Protein AF-A0A0K0FET6-F1 (afdb_monomer)

Structure (mmCIF, N/CA/C/O backbone):
data_AF-A0A0K0FET6-F1
#
_entry.id   AF-A0A0K0FET6-F1
#
loop_
_atom_site.group_PDB
_atom_site.id
_atom_site.type_symbol
_atom_site.label_atom_id
_atom_site.label_alt_id
_atom_site.label_comp_id
_atom_site.label_asym_id
_atom_site.label_entity_id
_atom_site.label_seq_id
_atom_site.pdbx_PDB_ins_code
_atom_site.Cartn_x
_atom_site.Cartn_y
_atom_site.Cartn_z
_atom_site.occupancy
_atom_site.B_iso_or_equiv
_atom_site.auth_seq_id
_atom_site.auth_comp_id
_atom_site.auth_asym_id
_atom_site.auth_atom_id
_atom_site.pdbx_PDB_model_num
ATOM 1 N N . MET A 1 1 ? -28.491 25.510 7.203 1.00 40.69 1 MET A N 1
ATOM 2 C CA . MET A 1 1 ? -29.271 24.630 6.302 1.00 40.69 1 MET A CA 1
ATOM 3 C C . MET A 1 1 ? -28.324 24.218 5.177 1.00 40.69 1 MET A C 1
ATOM 5 O O . MET A 1 1 ? -27.904 25.098 4.454 1.00 40.69 1 MET A O 1
ATOM 9 N N . ASN A 1 2 ? -27.796 22.998 5.052 1.00 35.91 2 ASN A N 1
ATOM 10 C CA . ASN A 1 2 ? -28.410 21.696 5.279 1.00 35.91 2 ASN A CA 1
ATOM 11 C C . ASN A 1 2 ? -27.418 20.636 5.779 1.00 35.91 2 ASN A C 1
ATOM 13 O O . ASN A 1 2 ? -26.260 20.576 5.383 1.00 35.91 2 ASN A O 1
ATOM 17 N N . ASN A 1 3 ? -27.977 19.806 6.649 1.00 47.28 3 ASN A N 1
ATOM 18 C CA . ASN A 1 3 ? -27.549 18.499 7.105 1.00 47.28 3 ASN A CA 1
ATOM 19 C C . ASN A 1 3 ? -26.937 17.615 5.996 1.00 47.28 3 ASN A C 1
ATOM 21 O O . ASN A 1 3 ? -27.607 17.340 5.003 1.00 47.28 3 ASN A O 1
ATOM 25 N N . SER A 1 4 ? -25.728 17.089 6.218 1.00 45.22 4 SER A N 1
ATOM 26 C CA . SER A 1 4 ? -25.387 15.759 5.710 1.00 45.22 4 SER A CA 1
ATOM 27 C C . SER A 1 4 ? -24.580 14.999 6.756 1.00 45.22 4 SER A C 1
ATOM 29 O O . SER A 1 4 ? -23.415 15.274 7.045 1.00 45.22 4 SER A O 1
ATOM 31 N N . ASN A 1 5 ? -25.297 14.081 7.387 1.00 49.12 5 ASN A N 1
ATOM 32 C CA . ASN A 1 5 ? -24.867 13.112 8.376 1.00 49.12 5 ASN A CA 1
ATOM 33 C C . ASN A 1 5 ? -23.664 12.282 7.885 1.00 49.12 5 ASN A C 1
ATOM 35 O O . ASN A 1 5 ? -23.837 11.186 7.355 1.00 49.12 5 ASN A O 1
ATOM 39 N N . ASN A 1 6 ? -22.431 12.721 8.133 1.00 52.19 6 ASN A N 1
ATOM 40 C CA . ASN A 1 6 ? -21.245 11.898 7.861 1.00 52.19 6 ASN A CA 1
ATOM 41 C C . ASN A 1 6 ? -20.971 10.920 9.015 1.00 52.19 6 ASN A C 1
ATOM 43 O O . ASN A 1 6 ? -19.878 10.868 9.566 1.00 52.19 6 ASN A O 1
ATOM 47 N N . ASN A 1 7 ? -21.983 10.144 9.398 1.00 55.38 7 ASN A N 1
ATOM 48 C CA . ASN A 1 7 ? -21.860 9.020 10.324 1.00 55.38 7 ASN A CA 1
ATOM 49 C C . ASN A 1 7 ? -22.230 7.718 9.596 1.00 55.38 7 ASN A C 1
ATOM 51 O O . ASN A 1 7 ? -23.071 6.972 10.081 1.00 55.38 7 ASN A O 1
ATOM 55 N N . CYS A 1 8 ? -21.654 7.426 8.423 1.00 50.75 8 CYS A N 1
ATOM 56 C CA . CYS A 1 8 ? -21.942 6.152 7.737 1.00 50.75 8 CYS A CA 1
ATOM 57 C C . CYS A 1 8 ? -20.836 5.093 7.855 1.00 50.75 8 CYS A C 1
ATOM 59 O O . CYS A 1 8 ? -21.063 3.943 7.501 1.00 50.75 8 CYS A O 1
ATOM 61 N N . PHE A 1 9 ? -19.686 5.418 8.452 1.00 50.56 9 PHE A N 1
ATOM 62 C CA . PHE A 1 9 ? -18.647 4.427 8.744 1.00 50.56 9 PHE A CA 1
ATOM 63 C C . PHE A 1 9 ? -18.045 4.642 10.133 1.00 50.56 9 PHE A C 1
ATOM 65 O O . PHE A 1 9 ? -16.848 4.883 10.286 1.00 50.56 9 PHE A O 1
ATOM 72 N N . LYS A 1 10 ? -18.862 4.514 11.188 1.00 52.25 10 LYS A N 1
ATOM 73 C CA . LYS A 1 10 ? -18.303 4.131 12.493 1.00 52.25 10 LYS A CA 1
ATOM 74 C C . LYS A 1 10 ? -17.758 2.717 12.325 1.00 52.25 10 LYS A C 1
ATOM 76 O O . LYS A 1 10 ? -18.513 1.752 12.355 1.00 52.25 10 LYS A O 1
ATOM 81 N N . ALA A 1 11 ? -16.457 2.626 12.054 1.00 53.41 11 ALA A N 1
ATOM 82 C CA . ALA A 1 11 ? -15.746 1.373 11.887 1.00 53.41 11 ALA A CA 1
ATOM 83 C C . ALA A 1 11 ? -16.003 0.494 13.114 1.00 53.41 11 ALA A C 1
ATOM 85 O O . ALA A 1 11 ? -15.471 0.736 14.199 1.00 53.41 11 ALA A O 1
ATOM 86 N N . VAL A 1 12 ? -16.839 -0.527 12.936 1.00 50.59 12 VAL A N 1
ATOM 87 C CA . VAL A 1 12 ? -16.872 -1.673 13.832 1.00 50.59 12 VAL A CA 1
ATOM 88 C C . VAL A 1 12 ? -15.427 -2.158 13.913 1.00 50.59 12 VAL A C 1
ATOM 90 O O . VAL A 1 12 ? -14.783 -2.428 12.902 1.00 50.59 12 VAL A O 1
ATOM 93 N N . LYS A 1 13 ? -14.884 -2.179 15.130 1.00 54.16 13 LYS A N 1
ATOM 94 C CA . LYS A 1 13 ? -13.465 -2.413 15.447 1.00 54.16 13 LYS A CA 1
ATOM 95 C C . LYS A 1 13 ? -12.940 -3.779 14.955 1.00 54.16 13 LYS A C 1
ATOM 97 O O . LYS A 1 13 ? -11.747 -4.050 15.048 1.00 54.16 13 LYS A O 1
ATOM 102 N N . GLY A 1 14 ? -13.823 -4.632 14.434 1.00 59.50 14 GLY A N 1
ATOM 103 C CA . GLY A 1 14 ? -13.517 -5.899 13.790 1.00 59.50 14 GLY A CA 1
ATOM 104 C C . GLY A 1 14 ? -13.485 -5.743 12.273 1.00 59.50 14 GLY A C 1
ATOM 105 O O . GLY A 1 14 ? -14.508 -5.568 11.631 1.00 59.50 14 GLY A O 1
ATOM 106 N N . TYR A 1 15 ? -12.290 -5.843 11.707 1.00 59.03 15 TYR A N 1
ATOM 107 C CA . TYR A 1 15 ? -12.023 -5.941 10.275 1.00 59.03 15 TYR A CA 1
ATOM 108 C C . TYR A 1 15 ? -12.410 -4.747 9.374 1.00 59.03 15 TYR A C 1
ATOM 110 O O . TYR A 1 15 ? -13.392 -4.770 8.640 1.00 59.03 15 TYR A O 1
ATOM 118 N N . LYS A 1 16 ? -11.520 -3.749 9.277 1.00 68.81 16 LYS A N 1
ATOM 119 C CA . LYS A 1 16 ? -11.521 -2.807 8.143 1.00 68.81 16 LYS A CA 1
ATOM 120 C C . LYS A 1 16 ? -11.158 -3.572 6.862 1.00 68.81 16 LYS A C 1
ATOM 122 O O . LYS A 1 16 ? -10.056 -4.123 6.782 1.00 68.81 16 LYS A O 1
ATOM 127 N N . SER A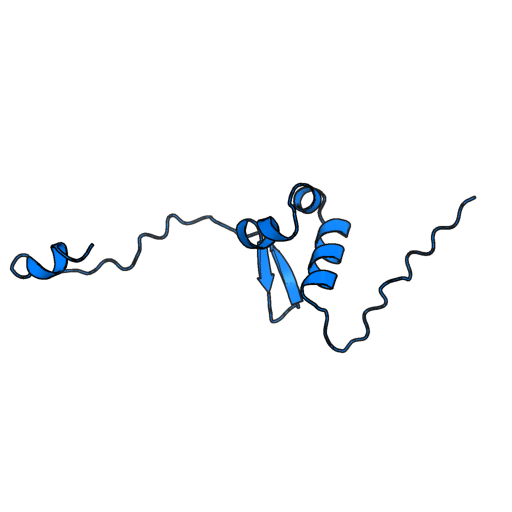 1 17 ? -12.092 -3.670 5.916 1.00 84.19 17 SER A N 1
ATOM 128 C CA . SER A 1 17 ? -11.866 -4.315 4.616 1.00 84.19 17 SER A CA 1
ATOM 129 C C . SER A 1 17 ? -11.013 -3.424 3.707 1.00 84.19 17 SER A C 1
ATOM 131 O O . SER A 1 17 ? -10.958 -2.206 3.892 1.00 84.19 17 SER 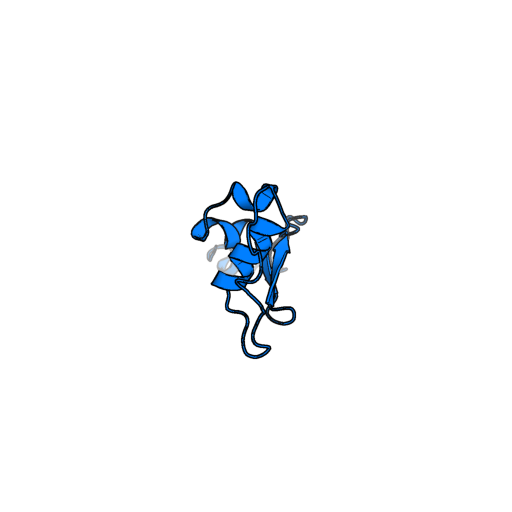A O 1
ATOM 133 N N . ILE A 1 18 ? -10.350 -4.023 2.714 1.00 88.50 18 ILE A N 1
ATOM 134 C CA . ILE A 1 18 ? -9.520 -3.296 1.734 1.00 88.50 18 ILE A CA 1
ATOM 135 C C . ILE A 1 18 ? -10.345 -2.224 1.005 1.00 88.50 18 ILE A C 1
ATOM 137 O O . ILE A 1 18 ? -9.873 -1.105 0.799 1.00 88.50 18 ILE A O 1
ATOM 141 N N . LEU A 1 19 ? -11.605 -2.539 0.694 1.00 89.75 19 LEU A N 1
ATOM 142 C CA . LEU A 1 19 ? -12.534 -1.621 0.045 1.00 89.75 19 LEU A CA 1
ATOM 143 C C . LEU A 1 19 ? -12.907 -0.431 0.949 1.00 89.75 19 LEU A C 1
ATOM 145 O O . LEU A 1 19 ? -12.869 0.713 0.506 1.00 89.75 19 LEU A O 1
ATOM 149 N N . ILE A 1 20 ? -13.176 -0.665 2.240 1.00 90.38 20 ILE A N 1
ATOM 150 C CA . ILE A 1 20 ? -13.410 0.424 3.210 1.00 90.38 20 ILE A CA 1
ATOM 151 C C . ILE A 1 20 ? -12.156 1.297 3.346 1.00 90.38 20 ILE A C 1
ATOM 153 O O . ILE A 1 20 ? -12.242 2.523 3.420 1.00 90.38 20 ILE A O 1
ATOM 157 N N . ALA A 1 21 ? -10.971 0.685 3.353 1.00 91.31 21 ALA A N 1
ATOM 158 C CA . ALA A 1 21 ? -9.721 1.430 3.386 1.00 91.31 21 ALA A CA 1
ATOM 159 C C . ALA A 1 21 ? -9.511 2.285 2.127 1.00 91.31 21 ALA A C 1
ATOM 161 O O . ALA A 1 21 ? -8.988 3.391 2.253 1.00 91.31 21 ALA A O 1
ATOM 162 N N . TYR A 1 22 ? -9.941 1.823 0.947 1.00 92.19 22 TYR A N 1
ATOM 163 C CA . TYR A 1 22 ? -9.912 2.616 -0.287 1.00 92.19 22 TYR A CA 1
ATOM 164 C C . TYR A 1 22 ? -10.820 3.847 -0.194 1.00 92.19 22 TYR A C 1
ATOM 166 O O . TYR A 1 22 ? -10.380 4.953 -0.504 1.00 92.19 22 TYR A O 1
ATOM 174 N N . TYR A 1 23 ? -12.052 3.709 0.299 1.00 91.62 23 TYR A N 1
ATOM 175 C CA . TYR A 1 23 ? -12.923 4.876 0.482 1.00 91.62 23 TYR A CA 1
ATOM 176 C C . TYR A 1 23 ? -12.334 5.884 1.472 1.00 91.62 23 TYR A C 1
ATOM 178 O O . TYR A 1 23 ? -12.297 7.080 1.182 1.00 91.62 23 TYR A O 1
ATOM 186 N N . ASN A 1 24 ? -11.778 5.412 2.590 1.00 91.75 24 ASN A N 1
ATOM 187 C CA . ASN A 1 24 ? -11.119 6.295 3.554 1.00 91.75 24 ASN A CA 1
ATOM 188 C C . ASN A 1 24 ? -9.897 7.005 2.950 1.00 91.75 24 ASN A C 1
ATOM 190 O O . ASN A 1 24 ? -9.671 8.178 3.243 1.00 91.75 24 ASN A O 1
ATOM 194 N N . LEU A 1 25 ? -9.129 6.329 2.088 1.00 92.81 25 LEU A N 1
ATOM 195 C CA . LEU A 1 25 ? -8.023 6.950 1.3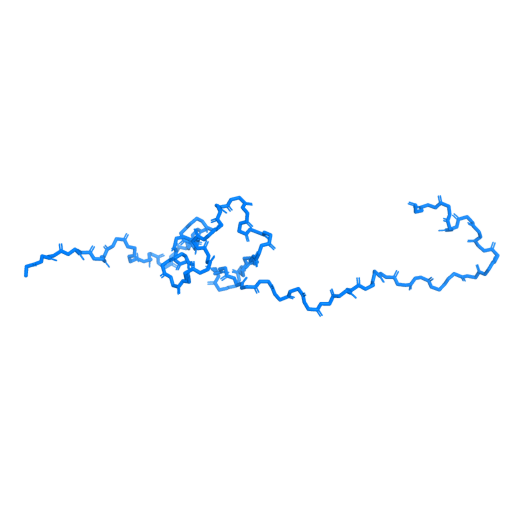58 1.00 92.81 25 LEU A CA 1
ATOM 196 C C . LEU A 1 25 ? -8.528 8.096 0.469 1.00 92.81 25 LEU A C 1
ATOM 198 O O . LEU A 1 25 ? -7.950 9.178 0.494 1.00 92.81 25 LEU A O 1
ATOM 202 N N . ASN A 1 26 ? -9.618 7.879 -0.267 1.00 91.94 26 ASN A N 1
ATOM 203 C CA . ASN A 1 26 ? -10.196 8.884 -1.162 1.00 91.94 26 ASN A CA 1
ATOM 204 C C . ASN A 1 26 ? -10.765 10.094 -0.420 1.00 91.94 26 ASN A C 1
ATOM 206 O O . ASN A 1 26 ? -10.683 11.222 -0.908 1.00 91.94 26 ASN A O 1
ATOM 210 N N . ILE A 1 27 ? -11.333 9.887 0.767 1.00 91.44 27 ILE A N 1
ATOM 211 C CA . ILE A 1 27 ? -11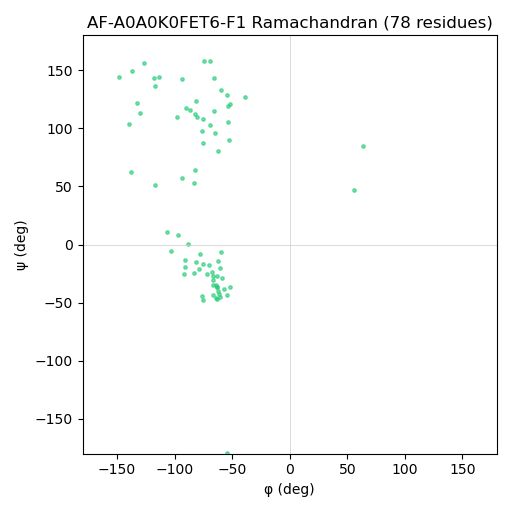.815 10.992 1.601 1.00 91.44 27 ILE A CA 1
ATOM 212 C C . ILE A 1 27 ? -10.635 11.878 2.016 1.00 91.44 27 ILE A C 1
ATOM 214 O O . ILE A 1 27 ? -10.702 13.094 1.843 1.00 91.44 27 ILE A O 1
ATOM 218 N N . ASN A 1 28 ? -9.547 11.261 2.485 1.00 89.56 28 ASN A N 1
ATOM 219 C CA . ASN A 1 28 ? -8.405 11.959 3.076 1.00 89.56 28 ASN A CA 1
ATOM 220 C C . ASN A 1 28 ? -7.394 12.502 2.052 1.00 89.56 28 ASN A C 1
ATOM 222 O O . ASN A 1 28 ? -6.653 13.429 2.368 1.00 89.56 28 ASN A O 1
ATOM 226 N N . ASN A 1 29 ? -7.318 11.926 0.848 1.00 89.00 29 ASN A N 1
ATOM 227 C CA . ASN A 1 29 ? -6.292 12.252 -0.140 1.00 89.00 29 ASN A CA 1
ATOM 228 C C . ASN A 1 29 ? -6.911 12.536 -1.514 1.00 89.00 29 ASN A C 1
ATOM 230 O O . ASN A 1 29 ? -7.435 11.640 -2.173 1.00 89.00 29 ASN A O 1
ATOM 234 N N . ILE A 1 30 ? -6.804 13.788 -1.966 1.00 91.56 30 ILE A N 1
ATOM 235 C CA . ILE A 1 30 ? -7.328 14.236 -3.266 1.00 91.56 30 ILE A CA 1
ATOM 236 C C . ILE A 1 30 ? -6.633 13.512 -4.424 1.00 91.56 30 ILE A C 1
ATOM 238 O O . ILE A 1 30 ? -7.297 13.140 -5.384 1.00 91.56 30 ILE A O 1
ATOM 242 N N . ASN A 1 31 ? -5.334 13.226 -4.306 1.00 89.50 31 ASN A N 1
ATOM 243 C CA . ASN A 1 31 ? -4.581 12.550 -5.365 1.00 89.50 31 ASN A CA 1
ATOM 244 C C . ASN A 1 31 ? -5.055 11.110 -5.583 1.00 89.50 31 ASN A C 1
ATOM 246 O O . ASN A 1 31 ? -4.998 10.612 -6.701 1.00 89.50 31 ASN A O 1
ATOM 250 N N . ALA A 1 32 ? -5.548 10.450 -4.530 1.00 90.75 32 ALA A N 1
ATOM 251 C CA . ALA A 1 32 ? -6.060 9.089 -4.632 1.00 90.75 32 ALA A CA 1
ATOM 252 C C . ALA A 1 32 ? -7.348 9.002 -5.467 1.00 90.75 32 ALA A C 1
ATOM 254 O O . ALA A 1 32 ? -7.612 7.956 -6.051 1.00 90.75 32 ALA A O 1
ATOM 255 N N . ARG A 1 33 ? -8.104 10.108 -5.574 1.00 92.56 33 ARG A N 1
ATOM 256 C CA . ARG A 1 33 ? -9.353 10.188 -6.352 1.00 92.56 33 ARG A CA 1
ATOM 257 C C . ARG A 1 33 ? -9.129 10.140 -7.857 1.00 92.56 33 ARG A C 1
ATOM 259 O O . ARG A 1 33 ? -10.070 9.875 -8.594 1.00 92.56 33 ARG A O 1
ATOM 266 N N . ASN A 1 34 ? -7.898 10.392 -8.295 1.00 94.00 34 ASN A N 1
ATOM 267 C CA . ASN A 1 34 ? -7.522 10.323 -9.703 1.00 94.00 34 ASN A CA 1
ATOM 268 C C . ASN A 1 34 ? -7.327 8.879 -10.186 1.00 94.00 34 ASN A C 1
ATOM 270 O O . ASN A 1 34 ? -7.147 8.678 -11.380 1.00 94.00 34 ASN A O 1
ATOM 274 N N . TYR A 1 35 ? -7.348 7.899 -9.276 1.00 92.56 35 TYR A N 1
ATOM 275 C CA . TYR A 1 35 ? -7.092 6.496 -9.581 1.00 92.56 35 TYR A CA 1
ATOM 276 C C . TYR A 1 35 ? -8.324 5.636 -9.301 1.00 92.56 35 TYR A C 1
ATOM 278 O O . TYR A 1 35 ? -8.979 5.741 -8.252 1.00 92.56 35 TYR A O 1
ATOM 286 N N . LEU A 1 36 ? -8.613 4.726 -10.225 1.00 93.19 36 LEU A N 1
ATOM 287 C CA . LEU A 1 36 ? -9.624 3.694 -10.040 1.00 93.19 36 LEU A CA 1
ATOM 288 C C . LEU A 1 36 ? -9.160 2.679 -8.994 1.00 93.19 36 LEU A C 1
ATOM 290 O O . LEU A 1 36 ? -7.967 2.484 -8.772 1.00 93.19 36 LEU A O 1
ATOM 294 N N . TYR A 1 37 ? -10.104 1.962 -8.379 1.00 91.56 37 TYR A N 1
ATOM 295 C CA . TYR A 1 37 ? -9.787 0.933 -7.380 1.00 91.56 37 TYR A CA 1
ATOM 296 C C . TYR A 1 37 ? -8.743 -0.086 -7.872 1.00 91.56 37 TYR A C 1
ATOM 298 O O . TYR A 1 37 ? -7.875 -0.498 -7.105 1.00 91.56 37 TYR A O 1
ATOM 306 N N . ASN A 1 38 ? -8.792 -0.448 -9.156 1.00 91.56 38 ASN A N 1
ATOM 307 C CA . ASN A 1 38 ? -7.866 -1.402 -9.766 1.00 91.56 38 ASN A CA 1
ATOM 308 C C . ASN A 1 38 ? -6.444 -0.842 -9.948 1.00 91.56 38 ASN A C 1
ATOM 310 O O . ASN A 1 38 ? -5.496 -1.617 -9.968 1.00 91.56 38 ASN A O 1
ATOM 314 N N . GLU A 1 39 ? -6.295 0.480 -10.048 1.00 91.31 39 GLU A N 1
ATOM 315 C CA . GLU A 1 39 ? -5.020 1.185 -10.264 1.00 91.31 39 GLU A CA 1
ATOM 316 C C . GLU A 1 39 ? -4.349 1.562 -8.932 1.00 91.31 39 GLU A C 1
ATOM 318 O O . GLU A 1 39 ? -3.142 1.790 -8.846 1.00 91.31 39 GLU A O 1
ATOM 323 N N . ILE A 1 40 ? -5.117 1.589 -7.841 1.00 92.62 40 ILE A N 1
ATOM 324 C CA . ILE A 1 40 ? -4.618 1.917 -6.499 1.00 92.62 40 ILE A CA 1
ATOM 325 C C . ILE A 1 40 ? -3.431 1.052 -6.066 1.00 92.62 40 ILE A C 1
ATOM 327 O O . ILE A 1 40 ? -2.479 1.632 -5.544 1.00 92.62 40 ILE A O 1
ATOM 331 N N . PRO A 1 41 ? -3.409 -0.281 -6.271 1.00 90.69 41 PRO A N 1
ATOM 332 C CA . PRO A 1 41 ? -2.257 -1.109 -5.920 1.00 90.69 41 PRO A CA 1
ATOM 333 C C . PRO A 1 41 ? -0.964 -0.736 -6.658 1.00 90.69 41 PRO A C 1
ATOM 335 O O . PRO A 1 41 ? 0.123 -1.079 -6.187 1.00 90.69 41 PRO A O 1
ATOM 338 N N . GLU A 1 42 ? -1.037 -0.037 -7.790 1.00 90.06 42 GLU A N 1
ATOM 339 C CA . GLU A 1 42 ? 0.150 0.421 -8.514 1.00 90.06 42 GLU A CA 1
ATOM 340 C C . GLU A 1 42 ? 0.785 1.628 -7.810 1.00 90.06 42 GLU A C 1
ATOM 342 O O . GLU A 1 42 ? 1.996 1.653 -7.562 1.00 90.06 42 GLU A O 1
ATOM 347 N N . HIS A 1 43 ? -0.040 2.585 -7.382 1.00 90.56 43 HIS A N 1
ATOM 348 C CA . HIS A 1 43 ? 0.396 3.851 -6.777 1.00 90.56 43 HIS A CA 1
ATOM 349 C C . HIS A 1 43 ? 0.518 3.813 -5.248 1.00 90.56 43 HIS A C 1
ATOM 351 O O . HIS A 1 43 ? 1.295 4.563 -4.649 1.00 90.56 43 HIS A O 1
ATOM 357 N N . TYR A 1 44 ? -0.230 2.929 -4.603 1.00 92.62 44 TYR A N 1
ATOM 358 C CA . TYR A 1 44 ? -0.29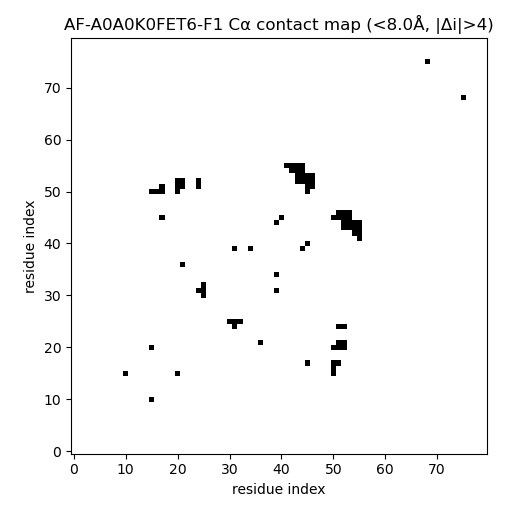6 2.766 -3.159 1.00 92.62 44 TYR A CA 1
ATOM 359 C C . TYR A 1 44 ? -0.034 1.306 -2.796 1.00 92.62 44 TYR A C 1
ATOM 361 O O . TYR A 1 44 ? -0.223 0.386 -3.587 1.00 92.62 44 TYR A O 1
ATOM 369 N N . TRP A 1 45 ? 0.420 1.075 -1.571 1.00 91.50 45 TRP A N 1
ATOM 370 C CA . TRP A 1 45 ? 0.538 -0.263 -1.008 1.00 91.50 45 TRP A CA 1
ATOM 371 C C . TRP A 1 45 ? -0.360 -0.376 0.218 1.00 91.50 45 TRP A C 1
ATOM 373 O O . TRP A 1 45 ? -0.535 0.587 0.970 1.00 91.50 45 TRP A O 1
ATOM 383 N N . PHE A 1 46 ? -0.965 -1.547 0.392 1.00 91.56 46 PHE A N 1
AT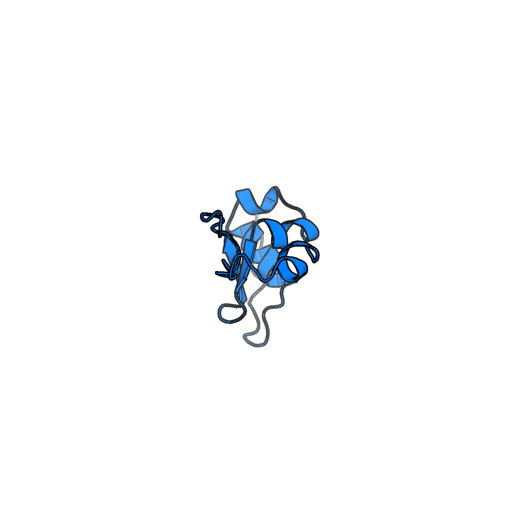OM 384 C CA . PHE A 1 46 ? -1.852 -1.803 1.516 1.00 91.56 46 PHE A CA 1
ATOM 385 C C . PHE A 1 46 ? -1.041 -2.269 2.726 1.00 91.56 46 PHE A C 1
ATOM 387 O O . PHE A 1 46 ? -0.414 -3.329 2.696 1.00 91.56 46 PHE A O 1
ATOM 394 N N . ASP A 1 47 ? -1.053 -1.481 3.797 1.00 90.00 47 ASP A N 1
ATOM 395 C CA . ASP A 1 47 ? -0.439 -1.854 5.064 1.00 90.00 47 ASP A CA 1
ATOM 396 C C . ASP A 1 47 ? -1.381 -2.780 5.834 1.00 90.00 47 ASP A C 1
ATOM 398 O O . ASP A 1 47 ? -2.420 -2.355 6.334 1.00 90.00 47 ASP A O 1
ATOM 402 N N . LEU A 1 48 ? -1.015 -4.058 5.946 1.00 86.94 48 LEU A N 1
ATOM 403 C CA . LEU A 1 48 ? -1.802 -5.061 6.669 1.00 86.94 48 LEU A CA 1
ATOM 404 C C . LEU A 1 48 ? -1.865 -4.789 8.180 1.00 86.94 48 LEU A C 1
ATOM 406 O O . LEU A 1 48 ? -2.840 -5.184 8.822 1.00 86.94 48 LEU A O 1
ATOM 410 N N . LYS A 1 49 ? -0.856 -4.111 8.751 1.00 86.62 49 LYS A N 1
ATOM 411 C CA . LYS A 1 49 ? -0.799 -3.801 10.187 1.00 86.62 49 LYS A CA 1
ATOM 412 C C . LYS A 1 49 ? -1.755 -2.667 10.538 1.00 86.62 49 LYS A C 1
ATOM 414 O O . LYS A 1 49 ? -2.517 -2.793 11.492 1.00 86.62 49 LYS A O 1
ATOM 419 N N . THR A 1 50 ? -1.735 -1.579 9.765 1.00 87.69 50 THR A N 1
ATOM 420 C CA . THR A 1 50 ? -2.612 -0.417 10.012 1.00 87.69 50 THR A CA 1
ATOM 421 C C . THR A 1 50 ? -3.947 -0.498 9.269 1.00 87.69 50 THR A C 1
ATOM 423 O O . THR A 1 50 ? -4.881 0.223 9.609 1.00 87.69 50 THR A O 1
ATOM 426 N N . ARG A 1 51 ? -4.073 -1.412 8.297 1.00 87.56 51 ARG A N 1
ATOM 427 C CA . ARG A 1 51 ? -5.220 -1.560 7.383 1.00 87.56 51 ARG A CA 1
ATOM 428 C C . ARG A 1 51 ? -5.520 -0.277 6.614 1.00 87.56 51 ARG A C 1
ATOM 430 O O . ARG A 1 51 ? -6.663 0.189 6.540 1.00 87.56 51 ARG A O 1
ATOM 437 N N . GLU A 1 52 ? -4.469 0.315 6.064 1.00 90.25 52 GLU A N 1
ATOM 438 C CA . GLU A 1 52 ? -4.525 1.583 5.342 1.00 90.25 52 GLU A CA 1
ATOM 439 C C . GLU A 1 52 ? -3.691 1.531 4.073 1.00 90.25 52 GLU A C 1
ATOM 441 O O . GLU A 1 52 ? -2.668 0.853 4.000 1.00 90.25 52 GLU A O 1
ATOM 446 N N . TRP A 1 53 ? -4.129 2.287 3.073 1.00 92.25 53 TRP A N 1
ATOM 447 C CA . TRP A 1 53 ? -3.353 2.513 1.867 1.00 92.25 53 TRP A CA 1
ATOM 448 C C . TRP A 1 53 ? -2.321 3.604 2.118 1.00 92.25 53 TRP A C 1
ATOM 450 O O . TRP A 1 53 ? -2.665 4.722 2.502 1.00 92.25 53 TRP A O 1
ATOM 460 N N . LYS A 1 54 ? -1.052 3.283 1.883 1.00 91.62 54 LYS A N 1
ATOM 461 C CA . LYS A 1 54 ? 0.071 4.212 2.011 1.00 91.62 54 LYS A CA 1
ATOM 462 C C . LYS A 1 54 ? 0.684 4.470 0.646 1.00 91.62 54 LYS A C 1
ATOM 464 O O . LYS A 1 54 ? 0.726 3.576 -0.198 1.00 91.62 54 LYS A O 1
ATOM 469 N N . LEU A 1 55 ? 1.139 5.702 0.420 1.00 91.00 55 LEU A N 1
ATOM 470 C CA . LEU A 1 55 ? 1.755 6.077 -0.849 1.00 91.00 55 LEU A CA 1
ATOM 471 C C . LEU A 1 55 ? 2.984 5.198 -1.096 1.00 91.00 55 LEU A C 1
ATOM 473 O O . LEU A 1 55 ? 3.817 4.991 -0.204 1.00 91.00 55 LEU A O 1
ATOM 477 N N . ARG A 1 56 ? 3.097 4.657 -2.307 1.00 87.50 56 ARG A N 1
ATOM 478 C CA . ARG A 1 56 ? 4.267 3.885 -2.704 1.00 87.50 56 ARG A CA 1
ATOM 479 C C . ARG A 1 56 ? 5.421 4.844 -2.973 1.00 87.50 56 ARG A C 1
ATOM 481 O O . ARG A 1 56 ? 5.468 5.515 -3.998 1.00 87.50 56 ARG A O 1
ATOM 488 N N . HIS A 1 57 ? 6.404 4.862 -2.081 1.00 79.75 57 HIS A N 1
ATOM 489 C CA . HIS A 1 57 ? 7.674 5.534 -2.343 1.00 79.75 57 HIS A CA 1
ATOM 490 C C . HIS A 1 57 ? 8.509 4.684 -3.307 1.00 79.75 57 HIS A C 1
ATOM 492 O O . HIS A 1 57 ? 9.319 3.856 -2.891 1.00 79.75 57 HIS A O 1
ATOM 498 N N . ARG A 1 58 ? 8.318 4.861 -4.618 1.00 67.12 58 ARG A N 1
ATOM 499 C CA . ARG A 1 58 ? 9.170 4.236 -5.641 1.00 67.12 58 ARG A CA 1
ATOM 500 C C . ARG A 1 58 ? 10.444 5.074 -5.826 1.00 67.12 58 ARG A C 1
ATOM 502 O O . ARG A 1 58 ? 10.649 5.679 -6.864 1.00 67.12 58 ARG A O 1
ATOM 509 N N . GLN A 1 59 ? 11.272 5.161 -4.781 1.00 57.53 59 GLN A N 1
ATOM 510 C CA . GLN A 1 59 ? 12.505 5.971 -4.782 1.00 57.53 59 GLN A CA 1
ATOM 511 C C . GLN A 1 59 ? 13.783 5.181 -5.097 1.00 57.53 59 GLN A C 1
ATOM 513 O O . GLN A 1 59 ? 14.881 5.718 -4.985 1.00 57.53 59 GLN A O 1
ATOM 518 N N . ARG A 1 60 ? 13.688 3.911 -5.496 1.00 58.44 60 ARG A N 1
ATOM 519 C CA . ARG A 1 60 ? 14.872 3.143 -5.887 1.00 58.44 60 ARG A CA 1
ATOM 520 C C . ARG A 1 60 ? 14.630 2.411 -7.192 1.00 58.44 60 ARG A C 1
ATOM 522 O O . ARG A 1 60 ? 13.749 1.558 -7.282 1.00 58.44 60 ARG A O 1
ATOM 529 N N . HIS A 1 61 ? 15.480 2.708 -8.170 1.00 61.53 61 HIS A N 1
ATOM 530 C CA . HIS A 1 61 ? 15.915 1.717 -9.142 1.00 61.53 61 HIS A CA 1
ATOM 531 C C . HIS A 1 61 ? 16.664 0.642 -8.351 1.00 61.53 61 HIS A C 1
ATOM 533 O O . HIS A 1 61 ? 17.882 0.694 -8.202 1.00 61.53 61 HIS A O 1
ATOM 539 N N . THR A 1 62 ? 15.929 -0.270 -7.716 1.00 60.97 62 THR A N 1
ATOM 540 C CA . THR A 1 62 ? 16.550 -1.421 -7.074 1.00 60.97 62 THR A CA 1
ATOM 541 C C . THR A 1 62 ? 17.076 -2.279 -8.210 1.00 60.97 62 THR A C 1
ATOM 543 O O . THR A 1 62 ? 16.298 -2.936 -8.900 1.00 60.97 62 THR A O 1
ATOM 546 N N . ILE A 1 63 ? 18.386 -2.225 -8.443 1.00 66.88 63 ILE A N 1
ATOM 547 C CA . ILE A 1 63 ? 19.066 -3.253 -9.224 1.00 66.88 63 ILE A CA 1
ATOM 548 C C . ILE A 1 63 ? 18.700 -4.571 -8.539 1.00 66.88 63 ILE A C 1
ATOM 550 O O . ILE A 1 63 ? 18.761 -4.662 -7.309 1.00 66.88 63 ILE A O 1
ATOM 554 N N . GLY A 1 64 ? 18.219 -5.549 -9.311 1.00 69.62 64 GLY A N 1
ATOM 555 C CA . GLY A 1 64 ? 17.925 -6.882 -8.790 1.00 69.62 64 GLY A CA 1
ATOM 556 C C . GLY A 1 64 ? 19.147 -7.494 -8.092 1.00 69.62 64 GLY A C 1
ATOM 557 O O . GLY A 1 64 ? 20.213 -6.887 -8.002 1.00 69.62 64 GLY A O 1
ATOM 558 N N . ARG A 1 65 ? 19.020 -8.720 -7.581 1.00 74.44 65 ARG A N 1
ATOM 559 C CA . ARG A 1 65 ? 20.177 -9.424 -7.005 1.00 74.44 65 ARG A CA 1
ATOM 560 C C . ARG A 1 65 ? 21.322 -9.452 -8.027 1.00 74.44 65 ARG A C 1
ATOM 562 O O . ARG A 1 65 ? 21.149 -9.986 -9.116 1.00 74.44 65 ARG A O 1
ATOM 569 N N . ILE A 1 66 ? 22.465 -8.865 -7.675 1.00 74.00 66 ILE A N 1
ATOM 570 C CA . ILE A 1 66 ? 23.688 -8.946 -8.475 1.00 74.00 66 ILE A CA 1
ATOM 571 C C . ILE A 1 66 ? 24.340 -10.277 -8.117 1.00 74.00 66 ILE A C 1
ATOM 573 O O . ILE A 1 66 ? 24.774 -10.470 -6.982 1.00 74.00 66 ILE A O 1
ATOM 577 N N . PHE A 1 67 ? 24.369 -11.205 -9.066 1.00 72.94 67 PHE A N 1
ATOM 578 C CA . PHE A 1 67 ? 25.110 -12.449 -8.915 1.00 72.94 67 PHE A CA 1
ATOM 579 C C . PHE A 1 67 ? 26.527 -12.238 -9.439 1.00 72.94 67 PHE A C 1
ATOM 581 O O . PHE A 1 67 ? 26.724 -11.966 -10.622 1.00 72.94 67 PHE A O 1
ATOM 588 N N . THR A 1 68 ? 27.521 -12.364 -8.563 1.00 70.62 68 THR A N 1
ATOM 589 C CA . THR A 1 68 ? 28.921 -12.431 -8.988 1.00 70.62 68 THR A CA 1
ATOM 590 C C . THR A 1 68 ? 29.165 -13.827 -9.546 1.00 70.62 68 THR A C 1
ATOM 592 O O . THR A 1 68 ? 29.343 -14.779 -8.789 1.00 70.62 68 THR A O 1
ATOM 595 N N . VAL A 1 69 ? 29.114 -13.969 -10.868 1.00 73.94 69 VAL A N 1
ATOM 596 C CA . VAL A 1 69 ? 29.443 -15.228 -11.545 1.00 73.94 69 VAL A CA 1
ATOM 597 C C . VAL A 1 69 ? 30.913 -15.237 -11.955 1.00 73.94 69 VAL A C 1
ATOM 599 O O . VAL A 1 69 ? 31.470 -14.215 -12.357 1.00 73.94 69 VAL A O 1
ATOM 602 N N . LEU A 1 70 ? 31.553 -16.401 -11.841 1.00 72.50 70 LEU A N 1
ATOM 603 C CA . LEU A 1 70 ? 32.871 -16.638 -12.427 1.00 72.50 70 LEU A CA 1
ATOM 604 C C . LEU A 1 70 ? 32.752 -16.580 -13.961 1.00 72.50 70 LEU A C 1
ATOM 606 O O . LEU A 1 70 ? 31.774 -17.100 -14.500 1.00 72.50 70 LEU A O 1
ATOM 610 N N . PRO A 1 71 ? 33.747 -16.033 -14.684 1.00 66.06 71 PRO A N 1
ATOM 611 C CA . PRO A 1 71 ? 33.704 -15.912 -16.146 1.00 66.06 71 PRO A CA 1
ATOM 612 C C . PRO A 1 71 ? 33.629 -17.262 -16.882 1.00 66.06 71 PRO A C 1
ATOM 614 O O . PRO A 1 71 ? 33.308 -17.295 -18.063 1.00 66.06 71 PRO A O 1
ATOM 617 N N . MET A 1 72 ? 33.897 -18.378 -16.192 1.00 67.19 72 MET A N 1
ATOM 618 C CA . MET A 1 72 ? 33.769 -19.735 -16.740 1.00 67.19 72 MET A CA 1
ATOM 619 C C . MET A 1 72 ? 32.330 -20.272 -16.708 1.00 67.19 72 MET A C 1
ATOM 621 O O . MET A 1 72 ? 32.025 -21.231 -17.411 1.00 67.19 72 MET A O 1
ATOM 625 N N . ASN A 1 73 ? 31.424 -19.649 -15.949 1.00 64.94 73 ASN A N 1
ATOM 626 C CA . ASN A 1 73 ? 30.040 -20.105 -15.808 1.00 64.94 73 ASN A CA 1
ATOM 627 C C . ASN A 1 73 ? 29.126 -19.391 -16.815 1.00 64.94 73 ASN A C 1
ATOM 629 O O . ASN A 1 73 ? 28.148 -18.743 -16.441 1.00 64.94 73 ASN A O 1
ATOM 633 N N . VAL A 1 74 ? 29.461 -19.515 -18.102 1.00 62.12 74 VAL A N 1
ATOM 634 C CA . VAL A 1 74 ? 28.724 -18.909 -19.228 1.00 62.12 74 VAL A CA 1
ATOM 635 C C . VAL A 1 74 ? 27.267 -19.386 -19.279 1.00 62.12 74 VAL A C 1
ATOM 637 O O . VAL A 1 74 ? 26.384 -18.630 -19.670 1.00 62.12 74 VAL A O 1
ATOM 640 N N . GLU A 1 75 ? 26.980 -20.600 -18.804 1.00 64.62 75 GLU A N 1
ATOM 641 C CA . GLU A 1 75 ? 25.613 -21.138 -18.776 1.00 64.62 75 GLU A CA 1
ATOM 642 C C . GLU A 1 75 ? 24.655 -20.334 -17.885 1.00 64.62 75 GLU A C 1
ATOM 644 O O . GLU A 1 75 ? 23.464 -20.260 -18.175 1.00 64.62 75 GLU A O 1
ATOM 649 N N . LEU A 1 76 ? 25.160 -19.654 -16.848 1.00 59.84 76 LEU A N 1
ATOM 650 C CA . LEU A 1 76 ? 24.333 -18.798 -15.989 1.00 59.84 76 LEU A CA 1
ATOM 651 C C . LEU A 1 76 ? 23.953 -17.468 -16.660 1.00 59.84 76 LEU A C 1
ATOM 653 O O . LEU A 1 76 ? 23.015 -16.815 -16.209 1.00 59.84 76 LEU A O 1
ATOM 657 N N . PHE A 1 77 ? 24.648 -17.069 -17.733 1.00 59.28 77 PHE A N 1
ATOM 658 C CA . PHE A 1 77 ? 24.290 -15.895 -18.537 1.00 59.28 77 PHE A CA 1
ATOM 659 C C . PHE A 1 77 ? 23.139 -16.170 -19.517 1.00 59.28 77 PHE A C 1
ATOM 661 O O . PHE A 1 77 ? 22.487 -15.227 -19.952 1.00 59.28 77 PHE A O 1
ATOM 668 N N . LEU A 1 78 ? 22.877 -17.436 -19.857 1.00 60.50 78 LEU A N 1
ATOM 669 C CA . LEU A 1 78 ? 21.911 -17.828 -20.892 1.00 60.50 78 LEU A CA 1
ATOM 670 C C . LEU A 1 78 ? 20.472 -18.005 -20.379 1.00 60.50 78 LEU A C 1
ATOM 672 O O . LEU A 1 78 ? 19.595 -18.356 -21.164 1.00 60.50 78 LEU A O 1
ATOM 676 N N . LEU A 1 79 ? 20.220 -17.790 -19.084 1.00 56.81 79 LEU A N 1
ATOM 677 C CA . LEU A 1 79 ? 18.906 -18.020 -18.466 1.00 56.81 79 LEU A CA 1
ATOM 678 C C . LEU A 1 79 ? 18.120 -16.736 -18.124 1.00 56.81 79 LEU A C 1
ATOM 680 O O . LEU A 1 79 ? 17.113 -16.817 -17.419 1.00 56.81 79 LEU A O 1
ATOM 684 N N . CYS A 1 80 ? 18.583 -15.576 -18.597 1.00 46.56 80 CYS A N 1
ATOM 685 C CA . CYS A 1 80 ? 17.832 -14.314 -18.587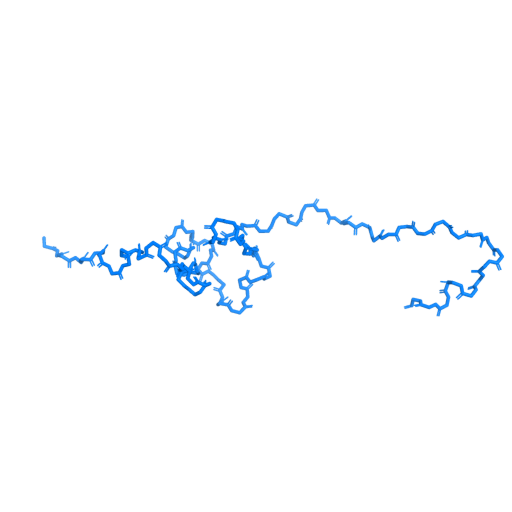 1.00 46.56 80 CYS A CA 1
ATOM 686 C C . CYS A 1 80 ? 17.154 -14.093 -19.940 1.00 46.56 80 CYS A C 1
ATOM 688 O O . CYS A 1 80 ? 16.030 -13.543 -19.930 1.00 46.56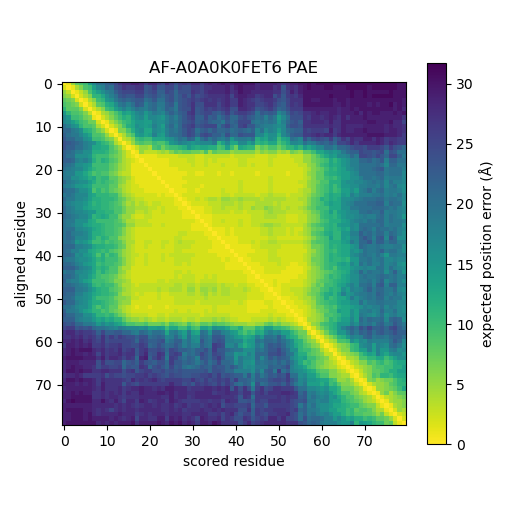 80 CYS A O 1
#

Sequence (80 aa):
MNNSNNNCFKAVKGYKSILIAYYNLNINNINARNYLYNEIPEHYWFDLKTREWKLRHRQRHTIGRIFTVLPMNVELFLLC

Mean predicted aligned error: 14.18 Å

Solvent-accessible surface area (backbone atoms only — not comparable to full-atom values): 5532 Å² total; per-residue (Å²): 140,80,90,77,84,88,73,85,73,80,72,62,91,72,75,77,45,73,68,58,24,50,54,54,40,40,74,76,30,74,75,52,64,79,46,54,83,85,50,39,69,77,58,24,4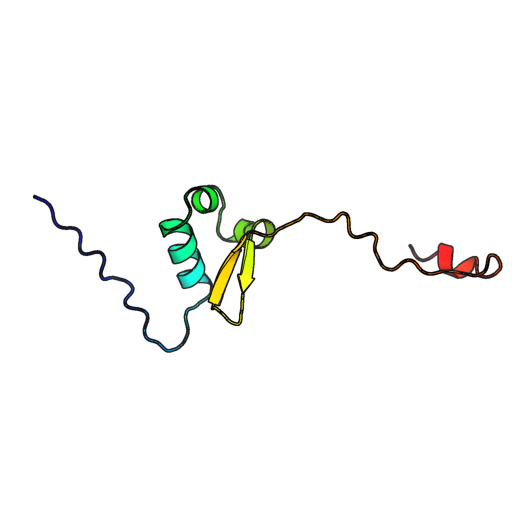2,77,38,83,88,81,51,38,69,38,80,53,81,84,83,64,91,69,74,70,91,82,76,89,72,62,90,85,54,58,72,74,68,74,78,120

Radius of gyration: 21.55 Å; Cα contacts (8 Å, |Δi|>4): 42; chains: 1; bounding box: 63×46×36 Å

Organism: Strongyloides venezuelensis (NCBI:txid75913)

Secondary structure (DSSP, 8-state):
-------S----SS---HHHHHHHHHHH-GGGGGS-TTTHHHHEEEETTTTEEEE---------------TT-GGGGTT-

Foldseek 3Di:
DDDDPPPPPPPPPPDDDLVNQLVVCVVVDVVSVVDDPVCLVVQWPQDPVVRHTHGDPPPDPPDPDDDPDDPVPVVVVVPD

pLDDT: mean 75.21, std 16.98, range [35.91, 94.0]